Protein AF-A0A813EJ72-F1 (afdb_monomer_lite)

InterPro domains:
  IPR018108 Mitochondrial carrier protein, transmembrane region [PF00153] (20-103)
  IPR018108 Mitochondrial carrier protein, transmembrane region [PS50920] (19-107)
  IPR023395 Mitochondrial carrier protein domain superfamily [G3DSA:1.50.40.10] (1-109)
  IPR023395 Mitochondrial carrier protein domain superfamily [SSF103506] (4-103)
  IPR051752 Mitochondrial 2-oxodicarboxylate carrier [PTHR46356] (16-107)

pLDDT: mean 90.0, std 4.47, range [64.44, 95.62]

Organism: Polarella glacialis (NCBI:txid89957)

Structure (mmCIF, N/CA/C/O backbone):
data_AF-A0A813EJ72-F1
#
_entry.id   AF-A0A813EJ72-F1
#
loop_
_atom_site.group_PDB
_atom_site.id
_atom_site.type_symbol
_atom_site.label_atom_id
_atom_site.label_alt_id
_atom_site.label_comp_id
_atom_site.label_asym_id
_atom_site.label_entity_id
_atom_site.label_seq_id
_atom_site.pdbx_PDB_ins_code
_atom_site.Cartn_x
_atom_site.Cartn_y
_atom_site.Cartn_z
_atom_site.occupancy
_atom_site.B_iso_or_equiv
_atom_site.auth_seq_id
_atom_site.auth_comp_id
_atom_site.auth_asym_id
_atom_site.auth_atom_id
_atom_site.pdbx_PDB_model_num
ATOM 1 N N . MET A 1 1 ? -3.578 -5.750 -6.134 1.00 81.56 1 MET A N 1
ATOM 2 C CA . MET A 1 1 ? -2.368 -6.018 -6.925 1.00 81.56 1 MET A CA 1
ATOM 3 C C . MET A 1 1 ? -2.645 -6.394 -8.385 1.00 81.56 1 MET A C 1
ATOM 5 O O . MET A 1 1 ? -2.777 -5.482 -9.188 1.00 81.56 1 MET A O 1
ATOM 9 N N . TYR A 1 2 ? -2.797 -7.675 -8.753 1.00 86.50 2 TYR A N 1
ATOM 10 C CA . TYR A 1 2 ? -2.747 -8.122 -10.161 1.00 86.50 2 TYR A CA 1
ATOM 11 C C . TYR A 1 2 ? -3.789 -7.504 -11.097 1.00 86.50 2 TYR A C 1
ATOM 13 O O . TYR A 1 2 ? -3.432 -7.077 -12.184 1.00 86.50 2 TYR A O 1
ATOM 21 N N . ALA A 1 3 ? -5.050 -7.386 -10.674 1.00 89.75 3 ALA A N 1
ATOM 22 C CA . ALA A 1 3 ? -6.080 -6.751 -11.502 1.00 89.75 3 ALA A CA 1
ATOM 23 C C . ALA A 1 3 ? -5.778 -5.264 -11.779 1.00 89.75 3 ALA A C 1
ATOM 25 O O . ALA A 1 3 ? -5.972 -4.781 -12.891 1.00 89.75 3 ALA A O 1
ATOM 26 N N . GLY A 1 4 ? -5.261 -4.544 -10.775 1.00 87.31 4 GLY A N 1
ATOM 27 C CA . GLY A 1 4 ? -4.854 -3.145 -10.931 1.00 87.31 4 GLY A CA 1
ATOM 28 C C . GLY A 1 4 ? -3.632 -2.999 -11.837 1.00 87.31 4 GLY A C 1
ATOM 29 O O . GLY A 1 4 ? -3.572 -2.074 -12.640 1.00 87.31 4 GLY A O 1
ATOM 30 N N . MET A 1 5 ? -2.690 -3.939 -11.742 1.00 90.31 5 MET A N 1
ATOM 31 C CA . MET A 1 5 ? -1.536 -3.992 -12.633 1.00 90.31 5 MET A CA 1
ATOM 32 C C . MET A 1 5 ? -1.959 -4.302 -14.071 1.00 90.31 5 MET A C 1
ATOM 34 O O . MET A 1 5 ? -1.562 -3.579 -14.969 1.00 90.31 5 MET A O 1
ATOM 38 N N . ASP A 1 6 ? -2.789 -5.321 -14.298 1.00 91.00 6 ASP A N 1
ATOM 39 C CA . ASP A 1 6 ? -3.264 -5.699 -15.635 1.00 91.00 6 ASP A CA 1
ATOM 40 C C . ASP A 1 6 ? -3.973 -4.523 -16.322 1.00 91.00 6 ASP A C 1
ATOM 42 O O . ASP A 1 6 ? -3.666 -4.187 -17.465 1.00 91.00 6 ASP A O 1
ATOM 46 N N . PHE A 1 7 ? -4.832 -3.806 -15.596 1.00 91.06 7 PHE A N 1
ATOM 47 C CA . PHE A 1 7 ? -5.449 -2.579 -16.096 1.00 91.06 7 PHE A CA 1
ATOM 48 C C . PHE A 1 7 ? -4.419 -1.487 -16.445 1.00 91.06 7 PHE A C 1
ATOM 50 O O . PHE A 1 7 ? -4.474 -0.900 -17.531 1.00 91.06 7 PHE A O 1
ATOM 57 N N . ALA A 1 8 ? -3.461 -1.220 -15.551 1.00 90.75 8 ALA A N 1
ATOM 58 C CA . ALA A 1 8 ? -2.439 -0.196 -15.762 1.00 90.75 8 ALA A CA 1
ATOM 59 C C . ALA A 1 8 ? -1.499 -0.549 -16.929 1.00 90.75 8 ALA A C 1
ATOM 61 O O . ALA A 1 8 ? -1.242 0.289 -17.793 1.00 90.75 8 ALA A O 1
ATOM 62 N N . SER A 1 9 ? -1.048 -1.799 -17.015 1.00 90.06 9 SER A N 1
ATOM 63 C CA . SER A 1 9 ? -0.181 -2.292 -18.085 1.00 90.06 9 SER A CA 1
ATOM 64 C C . SER A 1 9 ? -0.892 -2.297 -19.439 1.00 90.06 9 SER A C 1
ATOM 66 O O . SER A 1 9 ? -0.276 -1.916 -20.435 1.00 90.06 9 SER A O 1
ATOM 68 N N . ARG A 1 10 ? -2.191 -2.636 -19.501 1.00 90.50 10 ARG A N 1
ATOM 69 C CA . ARG A 1 10 ? -3.005 -2.499 -20.728 1.00 90.50 10 ARG A CA 1
ATOM 70 C C . ARG A 1 10 ? -3.130 -1.047 -21.168 1.00 90.50 10 ARG A C 1
ATOM 72 O O . ARG A 1 10 ? -2.986 -0.751 -22.349 1.00 90.50 10 ARG A O 1
ATOM 79 N N . THR A 1 11 ? -3.358 -0.145 -20.217 1.00 90.94 11 THR A N 1
ATOM 80 C CA . THR A 1 11 ? -3.477 1.289 -20.498 1.00 90.94 11 THR A CA 1
ATOM 81 C C . THR A 1 11 ? -2.160 1.851 -21.032 1.00 90.94 11 THR A C 1
ATOM 83 O O . THR A 1 11 ? -2.151 2.542 -22.046 1.00 90.94 11 THR A O 1
ATOM 86 N N . LEU A 1 12 ? -1.027 1.518 -20.411 1.00 90.62 12 LEU A N 1
ATOM 87 C CA . LEU A 1 12 ? 0.293 1.959 -20.872 1.00 90.62 12 LEU A CA 1
ATOM 88 C C . LEU A 1 12 ? 0.647 1.364 -22.242 1.00 90.62 12 LEU A C 1
ATOM 90 O O . LEU A 1 12 ? 1.148 2.079 -23.107 1.00 90.62 12 LEU A O 1
ATOM 94 N N . ALA A 1 13 ? 0.318 0.091 -22.478 1.00 90.88 13 ALA A N 1
ATOM 95 C CA . ALA A 1 13 ? 0.498 -0.541 -23.784 1.00 90.88 13 ALA A CA 1
ATOM 96 C C . ALA A 1 13 ? -0.335 0.145 -24.882 1.00 90.88 13 ALA A C 1
ATOM 98 O O . ALA A 1 13 ? 0.179 0.388 -25.970 1.00 90.88 13 ALA A O 1
ATOM 99 N N . ALA A 1 14 ? -1.586 0.518 -24.589 1.00 90.94 14 ALA A N 1
ATOM 100 C CA . ALA A 1 14 ? -2.440 1.252 -25.524 1.00 90.94 14 ALA A CA 1
ATOM 101 C C . ALA A 1 14 ? -1.892 2.652 -25.865 1.00 90.94 14 ALA A C 1
ATOM 103 O O . ALA A 1 14 ? -2.152 3.166 -26.947 1.00 90.94 14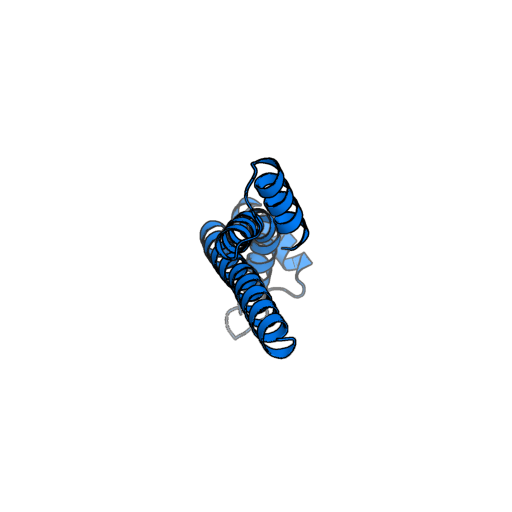 ALA A O 1
ATOM 104 N N . ASN A 1 15 ? -1.094 3.245 -24.970 1.00 90.31 15 ASN A N 1
ATOM 105 C CA . ASN A 1 15 ? -0.387 4.510 -25.191 1.00 90.31 15 ASN A CA 1
ATOM 106 C C . ASN A 1 15 ? 0.986 4.332 -25.874 1.00 90.31 15 ASN A C 1
ATOM 108 O O . ASN A 1 15 ? 1.782 5.267 -25.897 1.00 90.31 15 ASN A O 1
ATOM 112 N N . GLY A 1 16 ? 1.296 3.140 -26.397 1.00 90.06 16 GLY A N 1
ATOM 113 C CA . GLY A 1 16 ? 2.540 2.869 -27.124 1.00 90.06 16 GLY A CA 1
ATOM 114 C C . GLY A 1 16 ? 3.770 2.638 -26.241 1.00 90.06 16 GLY A C 1
ATOM 115 O O . GLY A 1 16 ? 4.885 2.622 -26.753 1.00 90.06 16 GLY A O 1
ATOM 116 N N . TRP A 1 17 ? 3.607 2.448 -24.926 1.00 88.56 17 TRP A N 1
ATOM 117 C CA . TRP A 1 17 ? 4.743 2.162 -24.048 1.00 88.56 17 TRP A CA 1
ATOM 118 C C . TRP A 1 17 ? 5.197 0.710 -24.195 1.00 88.56 17 TRP A C 1
ATOM 120 O O . TRP A 1 17 ? 4.500 -0.229 -23.779 1.00 88.56 17 TRP A O 1
ATOM 130 N N . GLU A 1 18 ? 6.405 0.538 -24.724 1.00 88.44 18 GLU A N 1
ATOM 131 C CA . GLU A 1 18 ? 7.072 -0.755 -24.835 1.00 88.44 18 GLU A CA 1
ATOM 132 C C . GLU A 1 18 ? 7.340 -1.386 -23.466 1.00 88.44 18 GLU A C 1
ATOM 134 O O . GLU A 1 18 ? 7.502 -0.710 -22.442 1.00 88.44 18 GLU A O 1
ATOM 139 N N . ARG A 1 19 ? 7.391 -2.721 -23.443 1.00 84.00 19 ARG A N 1
ATOM 140 C CA . ARG A 1 19 ? 7.623 -3.484 -22.218 1.00 84.00 19 ARG A CA 1
ATOM 141 C C . ARG A 1 19 ? 9.054 -3.258 -21.726 1.00 84.00 19 ARG A C 1
ATOM 143 O O . ARG A 1 19 ? 9.986 -3.897 -22.194 1.00 84.00 19 ARG A O 1
ATOM 150 N N . SER A 1 20 ? 9.192 -2.365 -20.753 1.00 89.25 20 SER A N 1
ATOM 151 C CA . SER A 1 20 ? 10.443 -2.038 -20.070 1.00 89.25 20 SER A CA 1
ATOM 152 C C . SER A 1 20 ? 10.277 -2.152 -18.548 1.00 89.25 20 SER A C 1
ATOM 154 O O . SER A 1 20 ? 9.154 -2.004 -18.048 1.00 89.25 20 SER A O 1
ATOM 156 N N . PRO A 1 21 ? 11.367 -2.358 -17.782 1.00 91.12 21 PRO A N 1
ATOM 157 C CA . PRO A 1 21 ? 11.302 -2.387 -16.319 1.00 91.12 21 PRO A CA 1
ATOM 158 C C . PRO A 1 21 ? 10.686 -1.120 -15.715 1.00 91.12 21 PRO A C 1
ATOM 160 O O . PRO A 1 21 ? 9.915 -1.192 -14.761 1.00 91.12 21 PRO A O 1
ATOM 163 N N . ALA A 1 22 ? 10.955 0.040 -16.322 1.00 90.12 22 ALA A N 1
ATOM 164 C CA . ALA A 1 22 ? 10.370 1.314 -15.915 1.00 90.12 22 ALA A CA 1
ATOM 165 C C . ALA A 1 22 ? 8.843 1.337 -16.096 1.00 90.12 22 ALA A C 1
ATOM 167 O O . ALA A 1 22 ? 8.123 1.775 -15.199 1.00 90.12 22 ALA A O 1
ATOM 168 N N . ARG A 1 23 ? 8.332 0.819 -17.222 1.00 92.56 23 ARG A N 1
ATOM 169 C CA . ARG A 1 23 ? 6.887 0.733 -17.472 1.00 92.56 23 ARG A CA 1
ATOM 170 C C . ARG A 1 23 ? 6.191 -0.175 -16.460 1.00 92.56 23 ARG A C 1
ATOM 172 O O . ARG A 1 23 ? 5.155 0.203 -15.923 1.00 92.56 23 ARG A O 1
ATOM 179 N N . GLU A 1 24 ? 6.748 -1.356 -16.200 1.00 92.56 24 GLU A N 1
ATOM 180 C CA . GLU A 1 24 ? 6.165 -2.308 -15.243 1.00 92.56 24 GLU A CA 1
ATOM 181 C C . GLU A 1 24 ? 6.223 -1.771 -13.806 1.00 92.56 24 GLU A C 1
ATOM 183 O O . GLU A 1 24 ? 5.278 -1.956 -13.040 1.00 92.56 24 GLU A O 1
ATOM 188 N N . GLY A 1 25 ? 7.274 -1.020 -13.457 1.00 93.81 25 GLY A N 1
ATOM 189 C CA . GLY A 1 25 ? 7.346 -0.286 -12.195 1.00 93.81 25 GLY A CA 1
ATOM 190 C C . GLY A 1 25 ? 6.238 0.764 -12.060 1.00 93.81 25 GLY A C 1
ATOM 191 O O . GLY A 1 25 ? 5.530 0.787 -11.055 1.00 93.81 25 GLY A O 1
ATOM 192 N N . LEU A 1 26 ? 6.011 1.585 -13.092 1.00 93.25 26 LEU A N 1
ATOM 193 C CA . LEU A 1 26 ? 4.929 2.581 -13.106 1.00 93.25 26 LEU A CA 1
ATOM 194 C C . LEU A 1 26 ? 3.534 1.939 -13.051 1.00 93.25 26 LEU A C 1
ATOM 196 O O . LEU A 1 26 ? 2.665 2.404 -12.309 1.00 93.25 26 LEU A O 1
ATOM 200 N N . ALA A 1 27 ? 3.319 0.846 -13.785 1.00 93.38 27 ALA A N 1
ATOM 201 C CA . ALA A 1 27 ? 2.084 0.067 -13.710 1.00 93.38 27 ALA A CA 1
ATOM 202 C C . ALA A 1 27 ? 1.873 -0.513 -12.301 1.00 93.38 27 ALA A C 1
ATOM 204 O O . ALA A 1 27 ? 0.776 -0.439 -11.737 1.00 93.38 27 ALA A O 1
ATOM 205 N N . GLY A 1 28 ? 2.947 -1.030 -11.699 1.00 94.19 28 GLY A N 1
ATOM 206 C CA . GLY A 1 28 ? 2.978 -1.497 -10.321 1.00 94.19 28 GLY A CA 1
ATOM 207 C C . GLY A 1 28 ? 2.612 -0.398 -9.329 1.00 94.19 28 GLY A C 1
ATOM 208 O O . GLY A 1 28 ? 1.752 -0.614 -8.474 1.00 94.19 28 GLY A O 1
ATOM 209 N N . PHE A 1 29 ? 3.172 0.800 -9.491 1.00 94.19 29 PHE A N 1
ATOM 210 C CA . PHE A 1 29 ? 2.841 1.965 -8.674 1.00 94.19 29 PHE A CA 1
ATOM 211 C C . PHE A 1 29 ? 1.344 2.296 -8.742 1.00 94.19 29 PHE A C 1
ATOM 213 O O . PHE A 1 29 ? 0.686 2.401 -7.706 1.00 94.19 29 PHE A O 1
ATOM 220 N N . ALA A 1 30 ? 0.774 2.381 -9.948 1.00 93.50 30 ALA A N 1
ATOM 221 C CA . ALA A 1 30 ? -0.649 2.666 -10.141 1.00 93.50 30 ALA A CA 1
ATOM 222 C C . ALA A 1 30 ? -1.560 1.591 -9.515 1.00 93.50 30 ALA A C 1
ATOM 224 O O . ALA A 1 30 ? -2.614 1.907 -8.960 1.00 93.50 30 ALA A O 1
ATOM 225 N N . SER A 1 31 ? -1.133 0.323 -9.531 1.00 93.69 31 SER A N 1
ATOM 226 C CA . SER A 1 31 ? -1.883 -0.786 -8.927 1.00 93.69 31 SER A CA 1
ATOM 227 C C . SER A 1 31 ? -2.021 -0.692 -7.398 1.00 93.69 31 SER A C 1
ATOM 229 O O . SER A 1 31 ? -2.929 -1.303 -6.826 1.00 93.69 31 SER A O 1
ATOM 231 N N . GLY A 1 32 ? -1.140 0.064 -6.729 1.00 92.25 32 GLY A N 1
ATOM 232 C CA . GLY A 1 32 ? -1.104 0.185 -5.270 1.00 92.25 32 GLY A CA 1
ATOM 233 C C . GLY A 1 32 ? -2.285 0.958 -4.676 1.00 92.25 32 GLY A C 1
ATOM 234 O O . GLY A 1 32 ? -2.691 0.674 -3.549 1.00 92.25 32 GLY A O 1
ATOM 235 N N . LEU A 1 33 ? -2.892 1.874 -5.440 1.00 92.62 33 LEU A N 1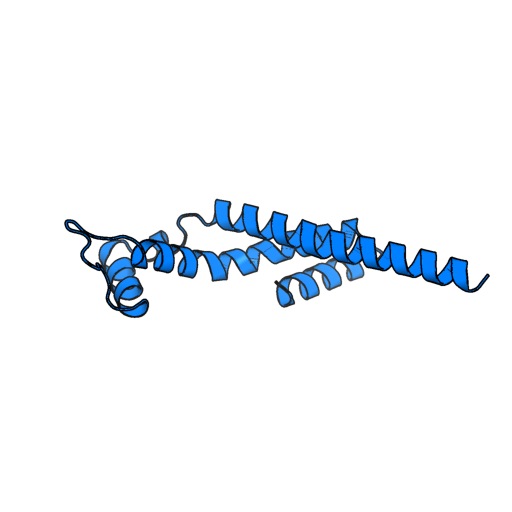
ATOM 236 C CA . LEU A 1 33 ? -4.045 2.680 -5.015 1.00 92.62 33 LEU A CA 1
ATOM 237 C C . LEU A 1 33 ? -5.307 1.847 -4.715 1.00 92.62 33 LEU A C 1
ATOM 239 O O . LEU A 1 33 ? -5.779 1.883 -3.575 1.00 92.62 33 LEU A O 1
ATOM 243 N N . PRO A 1 34 ? -5.864 1.074 -5.672 1.00 92.94 34 PRO A N 1
ATOM 244 C CA . PRO A 1 34 ? -7.047 0.253 -5.406 1.00 92.94 34 PRO A CA 1
ATOM 245 C C . PRO A 1 34 ? -6.767 -0.829 -4.357 1.00 92.94 34 PRO A C 1
ATOM 247 O O . PRO A 1 34 ? -7.647 -1.202 -3.585 1.00 92.94 34 PRO A O 1
ATOM 250 N N . GLU A 1 35 ? -5.525 -1.307 -4.277 1.00 92.94 35 GLU A N 1
ATOM 251 C CA . GLU A 1 35 ? -5.111 -2.244 -3.239 1.00 92.94 35 GLU A CA 1
ATOM 252 C C . GLU A 1 35 ? -5.127 -1.615 -1.844 1.00 92.94 35 GLU A C 1
ATOM 254 O O . GLU A 1 35 ? -5.608 -2.237 -0.897 1.00 92.94 35 GLU A O 1
ATOM 259 N N . ALA A 1 36 ? -4.635 -0.382 -1.705 1.00 93.44 36 ALA A N 1
ATOM 260 C CA . ALA A 1 36 ? -4.688 0.351 -0.448 1.00 93.44 36 ALA A CA 1
ATOM 261 C C . ALA A 1 36 ? -6.135 0.628 -0.023 1.00 93.44 36 ALA A C 1
ATOM 263 O O . ALA A 1 36 ? -6.456 0.435 1.143 1.00 93.44 36 ALA A O 1
ATOM 264 N N . ALA A 1 37 ? -7.025 0.972 -0.959 1.00 92.25 37 ALA A N 1
ATOM 265 C CA . ALA A 1 37 ? -8.436 1.231 -0.654 1.00 92.25 37 ALA A CA 1
ATOM 266 C C . ALA A 1 37 ? -9.128 0.028 -0.002 1.00 92.25 37 ALA A C 1
ATOM 268 O O . ALA A 1 37 ? -9.887 0.189 0.952 1.00 92.25 37 ALA A O 1
ATOM 269 N N . VAL A 1 38 ? -8.814 -1.180 -0.473 1.00 92.19 38 VAL A N 1
ATOM 270 C CA . VAL A 1 38 ? -9.319 -2.414 0.135 1.00 92.19 38 VAL A CA 1
ATOM 271 C C . VAL A 1 38 ? -8.568 -2.732 1.425 1.00 92.19 38 VAL A C 1
ATOM 273 O O . VAL A 1 38 ? -9.191 -3.121 2.400 1.00 92.19 38 VAL A O 1
ATOM 276 N N . THR A 1 39 ? -7.247 -2.555 1.469 1.00 92.56 39 THR A N 1
ATOM 277 C CA . THR A 1 39 ? -6.401 -3.025 2.579 1.00 92.56 39 THR A CA 1
ATOM 278 C C . THR A 1 39 ? -6.481 -2.149 3.833 1.00 92.56 39 THR A C 1
ATOM 280 O O . THR A 1 39 ? -6.436 -2.678 4.945 1.00 92.56 39 THR A O 1
ATOM 283 N N . THR A 1 40 ? -6.602 -0.827 3.688 1.00 93.56 40 THR A N 1
ATOM 284 C CA . THR A 1 40 ? -6.636 0.124 4.812 1.00 93.56 40 THR A CA 1
ATOM 285 C C . THR A 1 40 ? -7.717 -0.200 5.855 1.00 93.56 40 THR A C 1
ATOM 287 O O . THR A 1 40 ? -7.346 -0.308 7.026 1.00 93.56 40 THR A O 1
ATOM 290 N N . PRO A 1 41 ? -9.001 -0.445 5.512 1.00 91.62 41 PRO A N 1
ATOM 291 C CA . PRO A 1 41 ? -10.005 -0.780 6.524 1.00 91.62 41 PRO A CA 1
ATOM 292 C C . PRO A 1 41 ? -9.651 -2.057 7.302 1.00 91.62 41 PRO A C 1
ATOM 294 O O . PRO A 1 41 ? -9.777 -2.082 8.526 1.00 91.62 41 PRO A O 1
ATOM 297 N N . PHE A 1 42 ? -9.124 -3.093 6.637 1.00 92.12 42 PHE A N 1
ATOM 298 C CA . PHE A 1 42 ? -8.685 -4.317 7.321 1.00 92.12 42 PHE A CA 1
ATOM 299 C C . PHE A 1 42 ? -7.498 -4.072 8.256 1.00 92.12 42 PHE A C 1
ATOM 301 O O . PHE A 1 42 ? -7.441 -4.655 9.338 1.00 92.12 42 PHE A O 1
ATOM 308 N N . GLN A 1 43 ? -6.551 -3.214 7.866 1.00 91.75 43 GLN A N 1
ATOM 309 C CA . GLN A 1 43 ? -5.414 -2.855 8.717 1.00 91.75 43 GLN A CA 1
ATOM 310 C C . GLN A 1 43 ? -5.871 -2.133 9.983 1.00 91.75 43 GLN A C 1
ATOM 312 O O . GLN A 1 43 ? -5.413 -2.481 11.070 1.00 91.75 43 GLN A O 1
ATOM 317 N N . VAL A 1 44 ? -6.804 -1.184 9.864 1.00 91.94 44 VAL A N 1
ATOM 318 C CA . VAL A 1 44 ? -7.357 -0.465 11.020 1.00 91.94 44 VAL A CA 1
ATOM 319 C C . VAL A 1 44 ? -8.012 -1.439 12.000 1.00 91.94 44 VAL A C 1
ATOM 321 O O . VAL A 1 44 ? -7.707 -1.395 13.191 1.00 91.94 44 VAL A O 1
ATOM 324 N N . ILE A 1 45 ? -8.850 -2.359 11.509 1.00 92.25 45 ILE A N 1
ATOM 325 C CA . ILE A 1 45 ? -9.517 -3.368 12.350 1.00 92.25 45 ILE A CA 1
ATOM 326 C C . ILE A 1 45 ? -8.481 -4.258 13.041 1.00 92.25 45 ILE A C 1
ATOM 328 O O . ILE A 1 45 ? -8.545 -4.444 14.253 1.00 92.25 45 ILE A O 1
ATOM 332 N N . LYS A 1 46 ? -7.478 -4.754 12.307 1.00 91.19 46 LYS A N 1
ATOM 333 C CA . LYS A 1 46 ? -6.426 -5.601 12.887 1.00 91.19 46 LYS A CA 1
ATOM 334 C C . LYS A 1 46 ? -5.627 -4.890 13.973 1.00 91.19 46 LYS A C 1
ATOM 336 O O . LYS A 1 46 ? -5.375 -5.484 15.017 1.00 91.19 46 LYS A O 1
ATOM 341 N N . VAL A 1 47 ? -5.256 -3.627 13.761 1.00 92.38 47 VAL A N 1
ATOM 342 C CA . VAL A 1 47 ? -4.539 -2.844 14.778 1.00 92.38 47 VAL A CA 1
ATOM 343 C C . VAL A 1 47 ? -5.399 -2.685 16.033 1.00 92.38 47 VAL A C 1
ATOM 345 O O . VAL A 1 47 ? -4.888 -2.856 17.134 1.00 92.38 47 VAL A O 1
ATOM 348 N N . ARG A 1 48 ? -6.707 -2.429 15.894 1.00 89.81 48 ARG A N 1
ATOM 349 C CA . ARG A 1 48 ? -7.638 -2.335 17.035 1.00 89.81 48 ARG A CA 1
ATOM 350 C C . ARG A 1 48 ? -7.819 -3.666 17.762 1.00 89.81 48 ARG A C 1
ATOM 352 O O . ARG A 1 48 ? -7.807 -3.685 18.986 1.00 89.81 48 ARG A O 1
ATOM 359 N N . MET A 1 49 ? -7.918 -4.771 17.030 1.0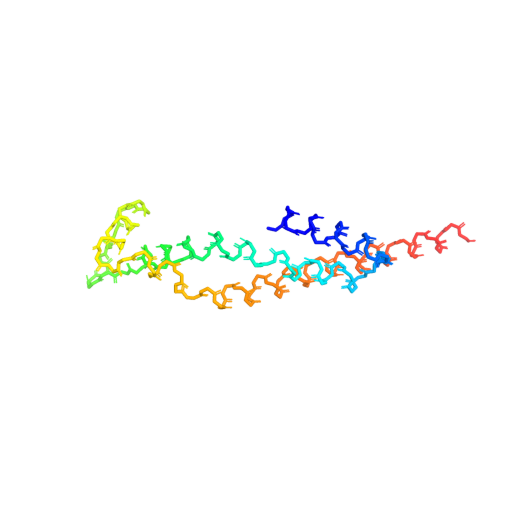0 91.00 49 MET A N 1
ATOM 360 C CA . MET A 1 49 ? -7.993 -6.122 17.598 1.00 91.00 49 MET A CA 1
ATOM 361 C C . MET A 1 49 ? -6.745 -6.489 18.412 1.00 91.00 49 MET A C 1
ATOM 363 O O . MET A 1 49 ? -6.838 -7.197 19.410 1.00 91.00 49 MET A O 1
ATOM 367 N N . GLN A 1 50 ? -5.571 -6.009 17.995 1.00 90.81 50 GLN A N 1
ATOM 368 C CA . GLN A 1 50 ? -4.300 -6.255 18.684 1.00 90.81 50 GLN A CA 1
ATOM 369 C C . GLN A 1 50 ? -4.075 -5.343 19.899 1.00 90.81 50 GLN A C 1
ATOM 371 O O . GLN A 1 50 ? -3.188 -5.620 20.711 1.00 90.81 50 GLN A O 1
ATOM 376 N N . GLN A 1 51 ? -4.856 -4.270 20.049 1.00 90.56 51 GLN A N 1
ATOM 377 C CA . GLN A 1 51 ? -4.785 -3.414 21.228 1.00 90.56 51 GLN A CA 1
ATOM 378 C C . GLN A 1 51 ? -5.310 -4.163 22.456 1.00 90.56 51 GLN A C 1
ATOM 380 O O . GLN A 1 51 ? -6.385 -4.761 22.440 1.00 90.56 51 GLN A O 1
ATOM 385 N N . ARG A 1 52 ? -4.542 -4.109 23.547 1.00 87.69 52 ARG A N 1
ATOM 386 C CA . ARG A 1 52 ? -4.944 -4.663 24.842 1.00 87.69 52 ARG A CA 1
ATOM 387 C C . ARG A 1 52 ? -5.458 -3.560 25.754 1.00 87.69 52 ARG A C 1
ATOM 389 O O . ARG A 1 52 ? -4.907 -2.461 25.779 1.00 87.69 52 ARG A O 1
ATOM 396 N N . GLY A 1 53 ? -6.501 -3.879 26.510 1.00 84.44 53 GLY A N 1
ATOM 397 C CA . GLY A 1 53 ? -7.035 -3.025 27.557 1.00 84.44 53 GLY A CA 1
ATOM 398 C C . GLY A 1 53 ? -6.173 -3.040 28.824 1.00 84.44 53 GLY A C 1
ATOM 399 O O . GLY A 1 53 ? -5.192 -3.791 28.918 1.00 84.44 53 GLY A O 1
ATOM 400 N N . PRO A 1 54 ? -6.548 -2.237 29.834 1.00 81.19 54 PRO A N 1
ATOM 401 C CA . PRO A 1 54 ? -5.919 -2.263 31.150 1.00 81.19 54 PRO A CA 1
ATOM 402 C C . PRO A 1 54 ? -5.857 -3.692 31.709 1.00 81.19 54 PRO A C 1
ATOM 404 O O . PRO A 1 54 ? -6.799 -4.476 31.557 1.00 81.19 54 PRO A O 1
ATOM 407 N N . GLY A 1 55 ? -4.718 -4.056 32.302 1.00 85.06 55 GLY A N 1
ATOM 408 C CA . GLY A 1 55 ? -4.477 -5.415 32.800 1.00 85.06 55 GLY A CA 1
ATOM 409 C C . GLY A 1 55 ? -4.287 -6.483 31.711 1.00 85.06 55 GLY A C 1
ATOM 410 O O . GLY A 1 55 ? -4.313 -7.668 32.021 1.00 85.06 55 GLY A O 1
ATOM 411 N N . GLY A 1 56 ? -4.106 -6.097 30.440 1.00 83.81 56 GLY A N 1
ATOM 412 C CA . GLY A 1 56 ? -3.864 -7.033 29.334 1.00 83.81 56 GLY A CA 1
ATOM 413 C C . GLY A 1 56 ? -5.124 -7.702 28.775 1.00 83.81 56 GLY A C 1
ATOM 414 O O . GLY A 1 56 ? -5.008 -8.645 27.983 1.00 83.81 56 GLY A O 1
ATOM 415 N N . SER A 1 57 ? -6.301 -7.210 29.174 1.00 84.00 57 SER A N 1
ATOM 416 C CA . SER A 1 57 ? -7.609 -7.696 28.732 1.00 84.00 57 SER A CA 1
ATOM 417 C C . SER A 1 57 ? -7.783 -7.552 27.219 1.00 84.00 57 SER A C 1
ATOM 419 O O . SER A 1 57 ? -7.335 -6.585 26.598 1.00 84.00 57 SER A O 1
ATOM 421 N N . VAL A 1 58 ? -8.415 -8.552 26.608 1.00 84.50 58 VAL A N 1
ATOM 422 C CA . VAL A 1 58 ? -8.761 -8.526 25.185 1.00 84.50 58 VAL A CA 1
ATOM 423 C C . VAL A 1 58 ? -9.995 -7.640 25.016 1.00 84.50 58 VAL A C 1
ATOM 425 O O . VAL A 1 58 ? -11.013 -7.888 25.656 1.00 84.50 58 VAL A O 1
ATOM 428 N N . LEU A 1 59 ? -9.890 -6.602 24.183 1.00 84.38 59 LEU A N 1
ATOM 429 C CA . LEU A 1 59 ? -10.955 -5.608 23.993 1.00 84.38 59 LEU A CA 1
ATOM 430 C C . LEU A 1 59 ? -12.075 -6.084 23.059 1.00 84.38 59 LEU A C 1
ATOM 432 O O . LEU A 1 59 ? -13.199 -5.607 23.171 1.00 84.38 59 LEU A O 1
ATOM 436 N N . TYR A 1 60 ? -11.770 -7.011 22.149 1.00 87.31 60 TYR A N 1
ATOM 437 C CA . TYR A 1 60 ? -12.683 -7.484 21.110 1.00 87.31 60 TYR A CA 1
ATOM 438 C C . TYR A 1 60 ? -12.518 -8.990 20.911 1.00 87.31 60 TYR A C 1
ATOM 440 O O . TYR A 1 60 ? -11.389 -9.478 20.817 1.00 87.31 60 TYR A O 1
ATOM 448 N N . ARG A 1 61 ? -13.619 -9.745 20.826 1.00 85.00 61 ARG A N 1
ATOM 449 C CA . ARG A 1 61 ? -13.558 -11.208 20.691 1.00 85.00 61 ARG A CA 1
ATOM 450 C C . ARG A 1 61 ? -13.289 -11.648 19.256 1.00 85.00 61 ARG A C 1
ATOM 452 O O . ARG A 1 61 ? -12.686 -12.695 19.031 1.00 85.00 61 ARG A O 1
ATOM 459 N N . ASN A 1 62 ? -13.776 -10.879 18.289 1.00 88.94 62 ASN A N 1
ATOM 460 C CA . ASN A 1 62 ? -13.700 -11.176 16.863 1.00 88.94 62 ASN A CA 1
ATOM 461 C C . ASN A 1 62 ? -13.706 -9.896 16.010 1.00 88.94 62 ASN A C 1
ATOM 463 O O . ASN A 1 62 ? -14.218 -8.851 16.412 1.00 88.94 62 ASN A O 1
ATOM 467 N N . ASP A 1 63 ? -13.173 -10.006 14.790 1.00 90.94 63 ASP A N 1
ATOM 468 C CA . ASP A 1 63 ? -13.006 -8.872 13.867 1.00 90.94 63 ASP A CA 1
ATOM 469 C C . ASP A 1 63 ? -14.338 -8.169 13.543 1.00 90.94 63 ASP A C 1
ATOM 471 O O . ASP A 1 63 ? -14.383 -6.949 13.397 1.00 90.94 63 ASP A O 1
ATOM 475 N N . PHE A 1 64 ? -15.438 -8.928 13.466 1.00 92.50 64 PHE A N 1
ATOM 476 C CA . PHE A 1 64 ? -16.775 -8.393 13.185 1.00 92.50 64 PHE A CA 1
ATOM 477 C C . PHE A 1 64 ? -17.349 -7.565 14.340 1.00 92.50 64 PHE A C 1
ATOM 479 O O . PHE A 1 64 ? -17.964 -6.529 14.091 1.00 92.50 64 PHE A O 1
ATOM 486 N N . GLU A 1 65 ? -17.143 -7.990 15.589 1.00 91.50 65 GLU A N 1
ATOM 487 C CA . GLU A 1 65 ? -17.544 -7.212 16.767 1.00 91.50 65 GLU A CA 1
ATOM 488 C C . GLU A 1 65 ? -16.737 -5.918 16.842 1.00 91.50 65 GLU A C 1
ATOM 490 O O . GLU A 1 65 ? -17.322 -4.847 17.001 1.00 91.50 65 GLU A O 1
ATOM 495 N N . CYS A 1 66 ? -15.420 -5.998 16.615 1.00 91.31 66 CYS A N 1
ATOM 496 C CA . CYS A 1 66 ? -14.569 -4.815 16.521 1.00 91.31 66 CYS A CA 1
ATOM 497 C C . CYS A 1 66 ? -15.060 -3.858 15.431 1.00 91.31 66 CYS A C 1
ATOM 499 O O . CYS A 1 66 ? -15.213 -2.667 15.692 1.00 91.31 66 CYS A O 1
ATOM 501 N N . LEU A 1 67 ? -15.335 -4.354 14.221 1.00 92.31 67 LEU A N 1
ATOM 502 C CA . LEU A 1 67 ? -15.822 -3.527 13.119 1.00 92.31 67 LEU A CA 1
ATOM 503 C C . LEU A 1 67 ? -17.139 -2.831 13.478 1.00 92.31 67 LEU A C 1
ATOM 505 O O . LEU A 1 67 ? -17.249 -1.616 13.313 1.00 92.31 67 LEU A O 1
ATOM 509 N N . LEU A 1 68 ? -18.127 -3.578 13.978 1.00 92.69 68 LEU A N 1
ATOM 510 C CA . LEU A 1 68 ? -19.443 -3.035 14.307 1.00 92.69 68 LEU A CA 1
ATOM 511 C C . LEU A 1 68 ? -19.353 -1.988 15.423 1.00 92.69 68 LEU A C 1
ATOM 513 O O . LEU A 1 68 ? -19.951 -0.915 15.315 1.00 92.69 68 LEU A O 1
ATOM 517 N N . GLN A 1 69 ? -18.581 -2.277 16.471 1.00 91.50 69 GLN A N 1
ATOM 518 C CA . GLN A 1 69 ? -18.399 -1.375 17.600 1.00 91.50 69 GLN A CA 1
ATOM 519 C C . GLN A 1 69 ? -17.672 -0.093 17.183 1.00 91.50 69 GLN A C 1
ATOM 521 O O . GLN A 1 69 ? -18.139 1.000 17.501 1.00 91.50 69 GLN A O 1
ATOM 526 N N . VAL A 1 70 ? -16.590 -0.208 16.409 1.00 91.44 70 VAL A N 1
ATOM 527 C CA . VAL A 1 70 ? -15.832 0.938 15.889 1.00 91.44 70 VAL A CA 1
ATOM 528 C C . VAL A 1 70 ? -16.700 1.796 14.964 1.00 91.44 70 VAL A C 1
ATOM 530 O O . VAL A 1 70 ? -16.740 3.014 15.122 1.00 91.44 70 VAL A O 1
ATOM 533 N N . CYS A 1 71 ? -17.466 1.184 14.054 1.00 91.94 71 CYS A N 1
ATOM 534 C CA . CYS A 1 71 ? -18.365 1.924 13.164 1.00 91.94 71 CYS A CA 1
ATOM 535 C C . CYS A 1 71 ? -19.481 2.645 13.930 1.00 91.94 71 CYS A C 1
ATOM 537 O O . CYS A 1 71 ? -19.864 3.749 13.548 1.00 91.94 71 CYS A O 1
ATOM 539 N N . ARG A 1 72 ? -20.001 2.043 15.008 1.00 92.31 72 ARG A N 1
ATOM 540 C CA . ARG A 1 72 ? -21.068 2.631 15.828 1.00 92.31 72 ARG A CA 1
ATOM 541 C C . ARG A 1 72 ? -20.567 3.743 16.754 1.00 92.31 72 ARG A C 1
ATOM 543 O O . ARG A 1 72 ? -21.320 4.675 17.012 1.00 92.31 72 ARG A O 1
ATOM 550 N N . GLN A 1 73 ? -19.342 3.637 17.269 1.00 91.62 73 GLN A N 1
ATOM 551 C CA . GLN A 1 73 ? -18.782 4.586 18.239 1.00 91.62 73 GLN A CA 1
ATOM 552 C C . GLN A 1 73 ? -18.019 5.742 17.579 1.00 91.62 73 GLN A C 1
ATOM 554 O O . GLN A 1 73 ? -18.175 6.886 17.992 1.00 91.62 73 GLN A O 1
ATOM 559 N N . GLU A 1 74 ? -17.201 5.458 16.563 1.00 90.44 74 GLU A N 1
ATOM 560 C CA . GLU A 1 74 ? -16.302 6.439 15.930 1.00 90.44 74 GLU A CA 1
ATOM 561 C C . GLU A 1 74 ? -16.732 6.819 14.501 1.00 90.44 74 GLU A C 1
ATOM 563 O O . GLU A 1 74 ? -16.251 7.810 13.949 1.00 90.44 74 GLU A O 1
ATOM 568 N N . GLY A 1 75 ? -17.647 6.053 13.899 1.00 91.00 75 GLY A N 1
ATOM 569 C CA . GLY A 1 75 ? -18.127 6.260 12.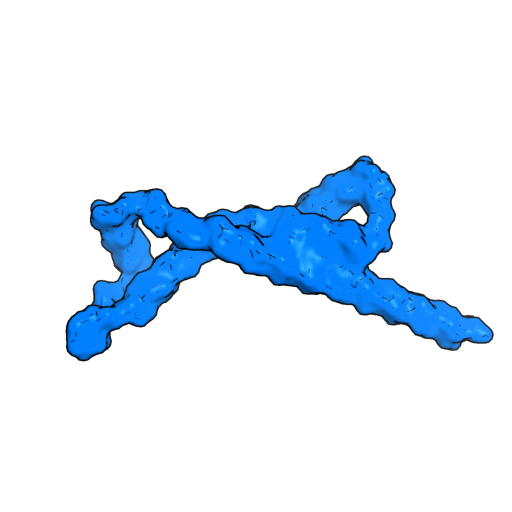533 1.00 91.00 75 GLY A CA 1
ATOM 570 C C . GLY A 1 75 ? -17.268 5.586 11.456 1.00 91.00 75 GLY A C 1
ATOM 571 O O . GLY A 1 75 ? -16.169 5.092 11.700 1.00 91.00 75 GLY A O 1
ATOM 572 N N . LEU A 1 76 ? -17.772 5.584 10.216 1.00 88.88 76 LEU A N 1
ATOM 573 C CA . LEU A 1 76 ? -17.138 4.892 9.081 1.00 88.88 76 LEU A CA 1
ATOM 574 C C . LEU A 1 76 ? -15.815 5.530 8.628 1.00 88.88 76 LEU A C 1
ATOM 576 O O . LEU A 1 76 ? -14.934 4.833 8.131 1.00 88.88 76 LEU A O 1
ATOM 580 N N . MET A 1 77 ? -15.642 6.839 8.832 1.00 90.38 77 MET A N 1
ATOM 581 C CA . MET A 1 77 ? -14.432 7.560 8.409 1.00 90.38 77 MET A CA 1
ATOM 582 C C . MET A 1 77 ? -13.180 7.137 9.178 1.00 90.38 77 MET A C 1
ATOM 584 O O . MET A 1 77 ? -12.065 7.366 8.722 1.00 90.38 77 MET A O 1
ATOM 588 N N . VAL A 1 78 ? -13.323 6.475 10.327 1.00 90.50 78 VAL A N 1
ATOM 589 C CA .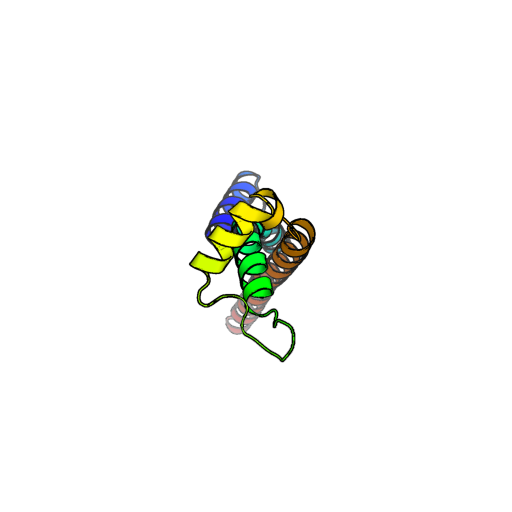 VAL A 1 78 ? -12.159 5.971 11.057 1.00 90.50 78 VAL A CA 1
ATOM 590 C C . VAL A 1 78 ? -11.442 4.849 10.297 1.00 90.50 78 VAL A C 1
ATOM 592 O O . VAL A 1 78 ? -10.239 4.670 10.467 1.00 90.50 78 VAL A O 1
ATOM 595 N N . LEU A 1 79 ? -12.153 4.132 9.418 1.00 89.81 79 LEU A N 1
ATOM 596 C CA . LEU A 1 79 ? -11.604 3.032 8.624 1.00 89.81 79 LEU A CA 1
ATOM 597 C C . LEU A 1 79 ? -10.647 3.507 7.524 1.00 89.81 79 LEU A C 1
ATOM 599 O O . LEU A 1 79 ? -9.883 2.702 7.002 1.00 89.81 79 LEU A O 1
ATOM 603 N N . THR A 1 80 ? -10.653 4.800 7.187 1.00 91.44 80 THR A N 1
ATOM 604 C CA . THR A 1 80 ? -9.697 5.397 6.241 1.00 91.44 80 THR A CA 1
ATOM 605 C C . THR A 1 80 ? -8.480 6.004 6.942 1.00 91.44 80 THR A C 1
ATOM 607 O O . THR A 1 80 ? -7.581 6.529 6.278 1.00 91.44 80 THR A O 1
ATOM 610 N N . LYS A 1 81 ? -8.393 5.926 8.281 1.00 89.56 81 LYS A N 1
ATOM 611 C CA . LYS A 1 81 ? -7.209 6.396 9.009 1.00 89.56 81 LYS A CA 1
ATOM 612 C C . LYS A 1 81 ? -5.979 5.608 8.565 1.00 89.56 81 LYS A C 1
ATOM 614 O O . LYS A 1 81 ? -5.944 4.385 8.637 1.00 89.56 81 LYS A O 1
ATOM 619 N N . GLY A 1 82 ? -4.957 6.337 8.122 1.00 89.62 82 GLY A N 1
ATOM 620 C CA . GLY A 1 82 ? -3.723 5.754 7.593 1.00 89.62 82 GLY A CA 1
ATOM 621 C C . GLY A 1 82 ? -3.742 5.482 6.087 1.00 89.62 82 GLY A C 1
ATOM 622 O O . GLY A 1 82 ? -2.723 5.044 5.563 1.00 89.62 82 GLY A O 1
ATOM 623 N N . PHE A 1 83 ? -4.826 5.807 5.372 1.00 91.44 83 PHE A N 1
ATOM 624 C CA . PHE A 1 83 ? -4.926 5.591 3.925 1.00 91.44 83 PHE A CA 1
ATOM 625 C C . PHE A 1 83 ? -3.733 6.155 3.124 1.00 91.44 83 PHE A C 1
ATOM 627 O O . PHE A 1 83 ? -3.149 5.388 2.359 1.00 91.44 83 PHE A O 1
ATOM 634 N N . PRO A 1 84 ? -3.262 7.407 3.330 1.00 92.31 84 PRO A N 1
ATOM 635 C CA . PRO A 1 84 ? -2.097 7.916 2.598 1.00 92.31 84 PRO A CA 1
ATOM 636 C C . PRO A 1 84 ? -0.815 7.111 2.854 1.00 92.31 84 PRO A C 1
ATOM 638 O O . PRO A 1 84 ? -0.029 6.886 1.937 1.00 92.31 84 PRO A O 1
ATOM 641 N N . ALA A 1 85 ? -0.621 6.629 4.086 1.00 93.19 85 ALA A N 1
ATOM 642 C CA . ALA A 1 85 ? 0.529 5.804 4.442 1.00 93.19 85 ALA A CA 1
ATOM 643 C C . ALA A 1 85 ? 0.441 4.409 3.801 1.00 93.19 85 ALA A C 1
ATOM 645 O O . ALA A 1 85 ? 1.432 3.917 3.261 1.00 93.19 85 ALA A O 1
ATOM 646 N N . THR A 1 86 ? -0.746 3.788 3.796 1.00 93.69 86 THR A N 1
ATOM 647 C CA . THR A 1 86 ? -0.976 2.505 3.116 1.00 93.69 86 THR A CA 1
ATOM 648 C C . THR A 1 86 ? -0.777 2.636 1.606 1.00 93.69 86 THR A C 1
ATOM 650 O O . THR A 1 86 ? -0.146 1.768 1.008 1.00 93.69 86 THR A O 1
ATOM 653 N N . VAL A 1 87 ? -1.264 3.721 0.994 1.00 95.06 87 VAL A N 1
ATOM 654 C CA . VAL A 1 87 ? -1.048 4.026 -0.428 1.00 95.06 87 VAL A CA 1
ATOM 655 C C . VAL A 1 87 ? 0.442 4.133 -0.721 1.00 95.06 87 VAL A C 1
ATOM 657 O O . VAL A 1 87 ? 0.935 3.397 -1.567 1.00 95.06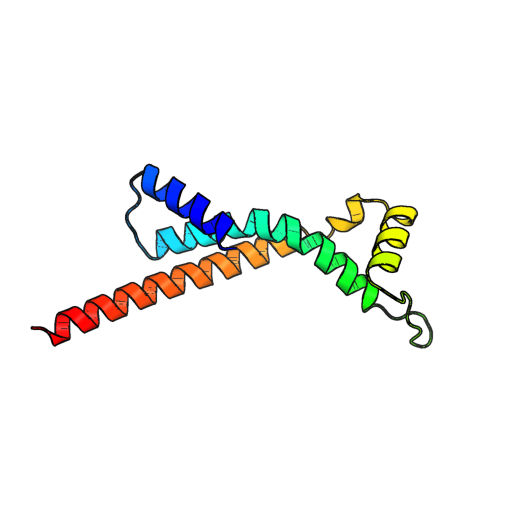 87 VAL A O 1
ATOM 660 N N . ALA A 1 88 ? 1.175 4.979 0.009 1.00 95.25 88 ALA A N 1
ATOM 661 C CA . ALA A 1 88 ? 2.611 5.150 -0.205 1.00 95.25 88 ALA A CA 1
ATOM 662 C C . ALA A 1 88 ? 3.358 3.811 -0.098 1.00 95.25 88 ALA A C 1
ATOM 664 O O . ALA A 1 88 ? 4.125 3.454 -0.991 1.00 95.25 88 ALA A O 1
ATOM 665 N N . ARG A 1 89 ? 3.062 3.023 0.944 1.00 95.19 89 ARG A N 1
ATOM 666 C CA . ARG A 1 89 ? 3.635 1.685 1.136 1.00 95.19 89 ARG A CA 1
ATOM 667 C C . ARG A 1 89 ? 3.336 0.760 -0.046 1.00 95.19 89 ARG A C 1
ATOM 669 O O . ARG A 1 89 ? 4.255 0.147 -0.576 1.00 95.19 89 ARG A O 1
ATOM 676 N N . ASN A 1 90 ? 2.067 0.637 -0.438 1.00 94.62 90 ASN A N 1
ATOM 677 C CA . ASN A 1 90 ? 1.632 -0.304 -1.472 1.00 94.62 90 ASN A CA 1
ATOM 678 C C . ASN A 1 90 ? 2.148 0.092 -2.854 1.00 94.62 90 ASN A C 1
ATOM 680 O O . ASN A 1 90 ? 2.611 -0.766 -3.595 1.00 94.62 90 ASN A O 1
ATOM 684 N N . CYS A 1 91 ? 2.101 1.378 -3.197 1.00 94.56 91 CYS A N 1
ATOM 685 C CA . CYS A 1 91 ? 2.585 1.864 -4.482 1.00 94.56 91 CYS A CA 1
ATOM 686 C C . CYS A 1 91 ? 4.097 1.649 -4.622 1.00 94.56 91 CYS A C 1
ATOM 688 O O . CYS A 1 91 ? 4.544 1.142 -5.648 1.00 94.56 91 CYS A O 1
ATOM 690 N N . VAL A 1 92 ? 4.882 1.965 -3.584 1.00 95.62 92 VAL A N 1
ATOM 691 C CA . VAL A 1 92 ? 6.335 1.729 -3.595 1.00 95.62 92 VAL A CA 1
ATOM 692 C C . VAL A 1 92 ? 6.640 0.233 -3.651 1.00 95.62 92 VAL A C 1
ATOM 694 O O . VAL A 1 92 ? 7.416 -0.196 -4.501 1.00 95.62 92 VAL A O 1
ATOM 697 N N . TRP A 1 93 ? 5.992 -0.571 -2.803 1.00 95.00 93 TRP A N 1
ATOM 698 C CA . TRP A 1 93 ? 6.175 -2.024 -2.784 1.00 95.00 93 TRP A CA 1
ATOM 699 C C . TRP A 1 93 ? 5.864 -2.664 -4.141 1.00 95.00 93 TRP A C 1
ATOM 701 O O . TRP A 1 93 ? 6.695 -3.391 -4.683 1.00 95.00 93 TRP A O 1
ATOM 711 N N . ASN A 1 94 ? 4.710 -2.345 -4.732 1.00 95.00 94 ASN A N 1
ATOM 712 C CA . ASN A 1 94 ? 4.293 -2.909 -6.013 1.00 95.00 94 ASN A CA 1
ATOM 713 C C . ASN A 1 94 ? 5.176 -2.415 -7.167 1.00 95.00 94 ASN A C 1
ATOM 715 O O . ASN A 1 94 ? 5.507 -3.198 -8.054 1.00 95.00 94 ASN A O 1
ATOM 719 N N . SER A 1 95 ? 5.599 -1.146 -7.149 1.00 94.50 95 SER A N 1
ATOM 720 C CA . SER A 1 95 ? 6.529 -0.600 -8.144 1.00 94.50 95 SER A CA 1
ATOM 721 C C . SER A 1 95 ? 7.861 -1.340 -8.138 1.00 94.50 95 SER A C 1
ATOM 723 O O . SER A 1 95 ? 8.362 -1.718 -9.196 1.00 94.50 95 SER A O 1
ATOM 725 N N . VAL A 1 96 ? 8.444 -1.548 -6.955 1.00 95.44 96 VAL A N 1
ATOM 726 C CA . VAL A 1 96 ? 9.721 -2.257 -6.823 1.00 95.44 96 VAL A CA 1
ATOM 727 C C . VAL A 1 96 ? 9.551 -3.719 -7.218 1.00 95.44 96 VAL A C 1
ATOM 729 O O . VAL A 1 96 ? 10.358 -4.227 -7.989 1.00 95.44 96 VAL A O 1
ATOM 732 N N . TYR A 1 97 ? 8.489 -4.380 -6.757 1.00 93.81 97 TYR A N 1
ATOM 733 C CA . TYR A 1 97 ? 8.219 -5.782 -7.066 1.00 93.81 97 TYR A CA 1
ATOM 734 C C . TYR A 1 97 ? 8.119 -6.034 -8.578 1.00 93.81 97 TYR A C 1
ATOM 736 O O . TYR A 1 97 ? 8.882 -6.831 -9.124 1.00 93.81 97 TYR A O 1
ATOM 744 N N . PHE A 1 98 ? 7.237 -5.314 -9.278 1.00 93.19 98 PHE A N 1
ATOM 745 C CA . PHE A 1 98 ? 7.031 -5.524 -10.714 1.00 93.19 98 PHE A CA 1
ATOM 746 C C . PHE A 1 98 ? 8.181 -4.991 -11.571 1.00 93.19 98 PHE A C 1
ATOM 748 O O . PHE A 1 98 ? 8.544 -5.627 -12.560 1.00 93.19 98 PHE A O 1
ATOM 755 N N . GLY A 1 99 ? 8.803 -3.878 -11.171 1.00 92.94 99 GLY A N 1
ATOM 756 C CA . GLY A 1 99 ? 10.002 -3.370 -11.836 1.00 92.94 99 GLY A CA 1
ATOM 757 C C . GLY A 1 99 ? 11.177 -4.347 -11.739 1.00 92.94 99 GLY A C 1
ATOM 758 O O . GLY A 1 99 ? 11.862 -4.582 -12.732 1.00 92.94 99 GLY A O 1
ATOM 759 N N . THR A 1 100 ? 11.371 -4.974 -10.574 1.00 93.44 100 THR A N 1
ATOM 760 C CA . THR A 1 100 ? 12.441 -5.963 -10.363 1.00 93.44 100 THR A CA 1
ATOM 761 C C . THR A 1 100 ? 12.200 -7.224 -11.181 1.00 93.44 100 THR A C 1
ATOM 763 O O . THR A 1 100 ? 13.117 -7.682 -11.853 1.00 93.44 100 THR A O 1
ATOM 766 N N . ILE A 1 101 ? 10.972 -7.756 -11.194 1.00 92.50 101 ILE A N 1
ATOM 767 C CA . ILE A 1 101 ? 10.630 -8.922 -12.025 1.00 92.50 101 ILE A CA 1
ATOM 768 C C . ILE A 1 101 ? 10.931 -8.637 -13.498 1.00 92.50 101 ILE A C 1
ATOM 770 O O . ILE A 1 101 ? 11.598 -9.423 -14.158 1.00 92.50 101 ILE A O 1
ATOM 774 N N . ALA A 1 102 ? 10.521 -7.475 -14.004 1.00 90.75 102 ALA A N 1
ATOM 775 C CA . ALA A 1 102 ? 10.774 -7.104 -15.391 1.00 90.75 102 ALA A CA 1
ATOM 776 C C . ALA A 1 102 ? 12.269 -6.908 -15.707 1.00 90.75 102 ALA A C 1
ATOM 778 O O . ALA A 1 102 ? 12.710 -7.198 -16.822 1.00 90.75 102 ALA A O 1
ATOM 779 N N . ALA A 1 103 ? 13.055 -6.416 -14.746 1.00 91.62 103 ALA A N 1
ATOM 780 C CA . ALA A 1 103 ? 14.502 -6.288 -14.888 1.00 91.62 103 ALA A CA 1
ATOM 781 C C . ALA A 1 103 ? 15.186 -7.661 -14.962 1.00 91.62 103 ALA A C 1
ATOM 783 O O . ALA A 1 103 ? 16.016 -7.877 -15.844 1.00 91.62 103 ALA A O 1
ATOM 784 N N . LEU A 1 104 ? 14.791 -8.596 -14.094 1.00 91.44 104 LEU A N 1
ATOM 785 C CA . LEU A 1 104 ? 15.301 -9.969 -14.096 1.00 91.44 104 LEU A CA 1
ATOM 786 C C . LEU A 1 104 ? 14.917 -10.706 -15.383 1.00 91.44 104 LEU A C 1
ATOM 788 O O . LEU A 1 104 ? 15.789 -11.252 -16.050 1.00 91.44 104 LEU A O 1
ATOM 792 N N . ASP A 1 105 ? 13.656 -10.599 -15.810 1.00 89.38 105 ASP A N 1
ATOM 793 C CA . ASP A 1 105 ? 13.182 -11.166 -17.079 1.00 89.38 105 ASP A CA 1
ATOM 794 C C . ASP A 1 105 ? 13.985 -10.650 -18.285 1.00 89.38 105 ASP A C 1
ATOM 796 O O . ASP A 1 105 ? 14.124 -11.337 -19.297 1.00 89.38 105 ASP A O 1
ATOM 800 N N . THR A 1 106 ? 14.468 -9.407 -18.217 1.00 85.94 106 THR A N 1
ATOM 801 C CA . THR A 1 106 ? 15.298 -8.818 -19.273 1.00 85.94 106 THR A CA 1
ATOM 802 C C . THR A 1 106 ? 16.711 -9.396 -19.234 1.00 85.94 106 THR A C 1
ATOM 804 O O . THR A 1 106 ? 17.251 -9.738 -20.284 1.00 85.94 106 THR A O 1
ATOM 807 N N . HIS A 1 107 ? 17.289 -9.552 -18.041 1.00 83.94 107 HIS A N 1
ATOM 808 C CA . HIS A 1 107 ? 18.620 -10.127 -17.858 1.00 83.94 107 HIS A CA 1
ATOM 809 C C . HIS A 1 107 ? 18.686 -11.588 -18.325 1.00 83.94 107 HIS A C 1
ATOM 811 O O . HIS A 1 107 ? 19.560 -11.941 -19.116 1.00 83.94 107 HIS A O 1
ATOM 817 N N . ASP A 1 108 ? 17.712 -12.411 -17.932 1.00 87.00 108 ASP A N 1
ATOM 818 C CA . ASP A 1 108 ? 17.659 -13.832 -18.300 1.00 87.00 108 ASP A CA 1
ATOM 819 C C . ASP A 1 108 ? 17.513 -14.035 -19.813 1.00 87.00 108 ASP A C 1
ATOM 821 O O . ASP A 1 108 ? 18.112 -14.940 -20.396 1.00 87.00 108 ASP A O 1
ATOM 825 N N . LYS A 1 109 ? 16.755 -13.163 -20.491 1.00 85.69 109 LYS A N 1
ATOM 826 C CA . LYS A 1 109 ? 16.641 -13.193 -21.957 1.00 85.69 109 LYS A CA 1
ATOM 827 C C . LYS A 1 109 ? 17.966 -12.880 -22.642 1.00 85.69 109 LYS A C 1
ATOM 829 O O . LYS A 1 109 ? 18.294 -13.529 -23.633 1.00 85.69 109 LYS A O 1
ATOM 834 N N . VAL A 1 110 ? 18.716 -11.909 -22.124 1.00 81.44 110 VAL A N 1
ATOM 835 C CA . VAL A 1 110 ? 20.025 -11.529 -22.671 1.00 81.44 110 VAL A CA 1
ATOM 836 C C . VAL A 1 110 ? 21.038 -12.654 -22.468 1.00 81.44 110 VAL A C 1
ATOM 838 O O . VAL A 1 110 ? 21.688 -13.052 -23.433 1.00 81.44 110 VAL A O 1
ATOM 841 N N . GLU A 1 111 ? 21.134 -13.229 -21.266 1.00 83.31 111 GLU A N 1
ATOM 842 C CA . GLU A 1 111 ? 22.013 -14.382 -21.021 1.00 83.31 111 GLU A CA 1
ATOM 843 C C . GLU A 1 111 ? 21.628 -15.595 -21.873 1.00 83.31 111 GLU A C 1
ATOM 845 O O . GLU A 1 111 ? 22.499 -16.276 -22.418 1.00 83.31 111 GLU A O 1
ATOM 850 N N . GLY A 1 112 ? 20.326 -15.847 -22.026 1.00 84.81 112 GLY A N 1
ATOM 851 C CA . GLY A 1 112 ? 19.806 -16.881 -22.909 1.00 84.81 112 GLY A CA 1
ATOM 852 C C . GLY A 1 112 ? 20.280 -16.694 -24.348 1.00 84.81 112 GLY A C 1
ATOM 853 O O . GLY A 1 112 ? 20.801 -17.640 -24.923 1.00 84.81 112 GLY A O 1
ATOM 854 N N . MET A 1 113 ? 20.176 -15.480 -24.903 1.00 80.12 113 MET A N 1
ATOM 855 C CA . MET A 1 113 ? 20.635 -15.150 -26.262 1.00 80.12 113 MET A CA 1
ATOM 856 C C . MET A 1 113 ? 22.148 -15.305 -26.448 1.00 80.12 113 MET A C 1
ATOM 858 O O . MET A 1 113 ? 22.583 -15.743 -27.508 1.00 80.12 113 MET A O 1
ATOM 862 N N . VAL A 1 114 ? 22.947 -14.981 -25.429 1.00 81.19 114 VAL A N 1
ATOM 863 C CA . VAL A 1 114 ? 24.409 -15.147 -25.479 1.00 81.19 114 VAL A CA 1
ATOM 864 C C . VAL A 1 114 ? 24.808 -16.623 -25.498 1.00 81.19 114 VAL A C 1
ATOM 866 O O . VAL A 1 114 ? 25.779 -16.974 -26.150 1.00 81.19 114 VAL A O 1
ATOM 869 N N . ARG A 1 115 ? 24.063 -17.507 -24.825 1.00 81.31 115 ARG A N 1
ATOM 870 C CA . ARG A 1 115 ? 24.370 -18.951 -24.779 1.00 81.31 115 ARG A CA 1
ATOM 871 C C . ARG A 1 115 ? 24.072 -19.712 -26.077 1.00 81.31 115 ARG A C 1
ATOM 873 O O . ARG A 1 115 ? 24.506 -20.853 -26.201 1.00 81.31 115 ARG A O 1
ATOM 880 N N . ILE A 1 116 ? 23.293 -19.132 -26.991 1.00 77.25 116 ILE A N 1
ATOM 881 C CA . ILE A 1 116 ? 22.921 -19.735 -28.290 1.00 77.25 116 ILE A CA 1
ATOM 882 C C . ILE A 1 116 ? 23.808 -19.256 -29.450 1.00 77.25 116 ILE A C 1
ATOM 884 O O . ILE A 1 116 ? 23.633 -19.740 -30.569 1.00 77.25 116 ILE A O 1
ATOM 888 N N . LEU A 1 117 ? 24.719 -18.313 -29.191 1.00 64.44 117 LEU A N 1
ATOM 889 C CA . LEU A 1 117 ? 25.720 -17.800 -30.131 1.00 64.44 117 LEU A CA 1
ATOM 890 C C . LEU A 1 117 ? 27.086 -18.429 -29.842 1.00 64.44 117 LEU A C 1
ATOM 892 O O . LEU A 1 117 ? 27.810 -18.687 -30.828 1.00 64.44 117 LEU A O 1
#

Foldseek 3Di:
DVVQLVVQLVVCVVVVDDQALQSQLQSQLRSQLVVLVVVQLVVLLVVLQPDADPPRHGPDPDSVRSSVVCCVPVNPVSSCVCSVVSSVVRSNVRSCVRSVVSVVVVVVVVVVVVVVD

Secondary structure (DSSP, 8-state):
-HHHHHHHHHHHHHTT--S-HHHHHHHHHHHHHHHHHHHHHHHHHHHHHH-B-GGG-BS-SSHHHHHHHHHHHT-GGGGGTTHHHHHHHHHHHHHHHHHHHHHHHHHHHHHHHHHT-

Radius of gyration: 20.5 Å; chains: 1; bounding box: 47×28×63 Å

Sequence (117 aa):
MYAGMDFASRTLAANGWERSPAREGLAGFASGLPEAAVTTPFQVIKVRMQQRGPGGSVLYRNDFECLLQVCRQEGLMVLTKGFPATVARNCVWNSVYFGTIAALDTHDKVEGMVRIL